Protein AF-A0A3C1XDP5-F1 (afdb_monomer_lite)

pLDDT: mean 89.49, std 10.7, range [42.84, 98.12]

Secondary structure (DSSP, 8-state):
-PPPPPHHHH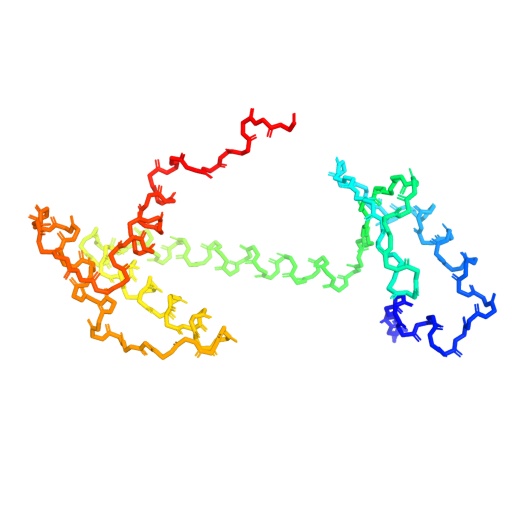HHH-TTTHHHHHHHHHTSTTEEEEEEEEEEEETTTTEEEEEEEEEEEE--HHHHHHHHHHHHHHHHHHHHHHHS-HHHHHHHHHHHHHHHHHHHHHHTT----HHHHHHHHHHHHTT-----TTHHHHHHHHHHTTTTTS-----

Radius of gyration: 22.18 Å; chains: 1; bounding box: 41×40×53 Å

Structure (mmCIF, N/CA/C/O backbone):
data_AF-A0A3C1XDP5-F1
#
_entry.id   AF-A0A3C1XDP5-F1
#
loop_
_atom_site.group_PDB
_atom_site.id
_atom_site.type_symbol
_atom_site.label_atom_id
_atom_site.label_alt_id
_atom_site.label_comp_id
_atom_site.label_asym_id
_atom_site.label_entity_id
_atom_site.label_seq_id
_atom_site.pdbx_PDB_ins_code
_atom_site.Cartn_x
_atom_site.Cartn_y
_atom_site.Cartn_z
_atom_site.occupancy
_atom_site.B_iso_or_equiv
_atom_site.auth_seq_id
_atom_site.auth_comp_id
_atom_site.auth_asym_id
_atom_site.auth_atom_id
_atom_site.pdbx_PDB_model_num
ATOM 1 N N . MET A 1 1 ? 12.796 -21.292 -16.574 1.00 52.25 1 MET A N 1
ATOM 2 C CA . MET A 1 1 ? 11.855 -20.183 -16.858 1.00 52.25 1 MET A CA 1
ATOM 3 C C . MET A 1 1 ? 12.687 -18.911 -16.970 1.00 52.25 1 MET A C 1
ATOM 5 O O . MET A 1 1 ? 13.519 -18.716 -16.095 1.00 52.25 1 MET A O 1
ATOM 9 N N . LYS A 1 2 ? 12.566 -18.104 -18.034 1.00 64.94 2 LYS A N 1
ATOM 10 C CA . LYS A 1 2 ? 13.309 -16.830 -18.106 1.00 64.94 2 LYS A CA 1
ATOM 11 C C . LYS A 1 2 ? 12.778 -15.884 -17.023 1.00 64.94 2 LYS A C 1
ATOM 13 O O . LYS A 1 2 ? 11.566 -15.712 -16.910 1.00 64.94 2 LYS A O 1
ATOM 18 N N . THR A 1 3 ? 13.670 -15.315 -16.222 1.00 79.19 3 THR A N 1
ATOM 19 C CA . THR A 1 3 ? 13.324 -14.348 -15.174 1.00 79.19 3 THR A CA 1
ATOM 20 C C . THR A 1 3 ? 12.957 -13.013 -15.819 1.00 79.19 3 THR A C 1
ATOM 22 O O . THR A 1 3 ? 13.624 -12.580 -16.757 1.00 79.19 3 THR A O 1
ATOM 25 N N . TYR A 1 4 ? 11.889 -12.366 -15.353 1.00 87.00 4 TYR A N 1
ATOM 26 C CA . TYR A 1 4 ? 11.507 -11.048 -15.858 1.00 87.00 4 TYR A CA 1
ATOM 27 C C . TYR A 1 4 ? 12.490 -9.979 -15.360 1.00 87.00 4 TYR A C 1
ATOM 29 O O . TYR A 1 4 ? 12.703 -9.844 -14.157 1.00 87.00 4 TYR A O 1
ATOM 37 N N . SER A 1 5 ? 13.068 -9.204 -16.280 1.00 90.88 5 SER A N 1
ATOM 38 C CA . SER A 1 5 ? 13.954 -8.078 -15.958 1.00 90.88 5 SER A CA 1
ATOM 39 C C . SER A 1 5 ? 13.181 -6.761 -15.964 1.00 90.88 5 SER A C 1
ATOM 41 O O . SER A 1 5 ? 12.434 -6.466 -16.904 1.00 90.88 5 SER A O 1
ATOM 43 N N . THR A 1 6 ? 13.368 -5.945 -14.928 1.00 92.25 6 THR A N 1
ATOM 44 C CA . THR A 1 6 ? 12.742 -4.620 -14.835 1.00 92.25 6 THR A CA 1
ATOM 45 C C . THR A 1 6 ? 13.298 -3.678 -15.902 1.00 92.25 6 THR A C 1
ATOM 47 O O . THR A 1 6 ? 14.451 -3.812 -16.312 1.00 92.25 6 THR A O 1
ATOM 50 N N . LEU A 1 7 ? 12.491 -2.703 -16.338 1.00 91.56 7 LEU A N 1
ATOM 51 C CA . LEU A 1 7 ? 12.946 -1.679 -17.286 1.00 91.56 7 LEU A CA 1
ATOM 52 C C . LEU A 1 7 ? 14.150 -0.903 -16.736 1.00 91.56 7 LEU A C 1
ATOM 54 O O . LEU A 1 7 ? 15.105 -0.683 -17.466 1.00 91.56 7 LEU A O 1
ATOM 58 N N . ARG A 1 8 ? 14.170 -0.618 -15.427 1.00 90.88 8 ARG A N 1
ATOM 59 C CA . ARG A 1 8 ? 15.326 -0.012 -14.753 1.00 90.88 8 ARG A CA 1
ATOM 60 C C . ARG A 1 8 ? 16.594 -0.860 -14.877 1.00 90.88 8 ARG A C 1
ATOM 62 O O . ARG A 1 8 ? 17.652 -0.323 -15.155 1.00 90.88 8 ARG A O 1
ATOM 69 N N . ALA A 1 9 ? 16.524 -2.175 -14.667 1.00 92.69 9 ALA A N 1
ATOM 70 C CA . ALA A 1 9 ? 17.709 -3.024 -14.815 1.00 92.69 9 ALA A CA 1
ATOM 71 C C . ALA A 1 9 ? 18.201 -3.058 -16.273 1.00 92.69 9 ALA A C 1
ATOM 73 O O . ALA A 1 9 ? 19.402 -3.035 -16.521 1.00 92.69 9 ALA A O 1
ATOM 74 N N . ILE A 1 10 ? 17.273 -3.079 -17.233 1.00 93.50 10 ILE A N 1
ATOM 75 C CA . ILE A 1 10 ? 17.594 -3.084 -18.665 1.00 93.50 10 ILE A CA 1
ATOM 76 C C . ILE A 1 10 ? 18.219 -1.753 -19.087 1.00 93.50 10 ILE A C 1
ATOM 78 O O . ILE A 1 10 ? 19.224 -1.780 -19.782 1.00 93.50 10 ILE A O 1
ATOM 82 N N . SER A 1 11 ? 17.714 -0.609 -18.615 1.00 91.75 11 SER A N 1
ATOM 83 C CA . SER A 1 11 ? 18.277 0.702 -18.970 1.00 91.75 11 SER A CA 1
ATOM 84 C C . SER A 1 11 ? 19.743 0.860 -18.559 1.00 91.75 11 SER A C 1
ATOM 86 O O . SER A 1 11 ? 20.461 1.634 -19.178 1.00 91.75 11 SER A O 1
ATOM 88 N N . TYR A 1 12 ? 20.190 0.145 -17.519 1.00 91.56 12 TYR A N 1
ATOM 89 C CA . TYR A 1 12 ? 21.600 0.117 -17.121 1.00 91.56 12 TYR A CA 1
ATOM 90 C C . TYR A 1 12 ? 22.422 -0.934 -17.879 1.00 91.56 12 TYR A C 1
ATOM 92 O O . TYR A 1 12 ? 23.571 -0.665 -18.214 1.00 91.56 12 TYR A O 1
ATOM 100 N N . ASN A 1 13 ? 21.864 -2.123 -18.127 1.00 92.56 13 ASN A N 1
ATOM 101 C CA . ASN A 1 13 ? 22.620 -3.263 -18.664 1.00 92.56 13 ASN A CA 1
ATOM 102 C C . ASN A 1 13 ? 22.634 -3.346 -20.199 1.00 92.56 13 ASN A C 1
ATOM 104 O O . ASN A 1 13 ? 23.540 -3.951 -20.761 1.00 92.56 13 ASN A O 1
ATOM 108 N N . ASP A 1 14 ? 21.619 -2.800 -20.866 1.00 93.00 14 ASP A N 1
ATOM 109 C CA . ASP A 1 14 ? 21.429 -2.855 -22.318 1.00 93.00 14 ASP A CA 1
ATOM 110 C C . ASP A 1 14 ? 20.718 -1.577 -22.787 1.00 93.00 14 ASP A C 1
ATOM 112 O O . ASP A 1 14 ? 19.535 -1.567 -23.138 1.00 93.00 14 ASP A O 1
ATOM 116 N N . PHE A 1 15 ? 21.447 -0.462 -22.702 1.00 92.31 15 PHE A N 1
ATOM 117 C CA . PHE A 1 15 ? 20.927 0.864 -23.027 1.00 92.31 15 PHE A CA 1
ATOM 118 C C . PHE A 1 15 ? 20.546 1.002 -24.510 1.00 92.31 15 PHE A C 1
ATOM 120 O O . PHE A 1 15 ? 19.538 1.630 -24.819 1.00 92.31 15 PHE A O 1
ATOM 127 N N . GLU A 1 16 ? 21.298 0.368 -25.415 1.00 94.62 16 GLU A N 1
ATOM 128 C CA . GLU A 1 16 ? 21.062 0.425 -26.865 1.00 94.62 16 GLU A CA 1
ATOM 129 C C . GLU A 1 16 ? 19.701 -0.175 -27.249 1.00 94.62 16 GLU A C 1
ATOM 131 O O . GLU A 1 16 ? 18.931 0.434 -27.991 1.00 94.62 16 GLU A O 1
ATOM 136 N N . ASN A 1 17 ? 19.350 -1.344 -26.699 1.00 94.06 17 ASN A N 1
ATOM 137 C CA . ASN A 1 17 ? 18.063 -1.982 -26.994 1.00 94.06 17 ASN A CA 1
ATOM 138 C C . ASN A 1 17 ? 16.920 -1.506 -26.086 1.00 94.06 17 ASN A C 1
ATOM 140 O O . ASN A 1 17 ? 15.763 -1.874 -26.318 1.00 94.06 17 ASN A O 1
ATOM 144 N N . TYR A 1 18 ? 17.207 -0.716 -25.046 1.00 94.06 18 TYR A N 1
ATOM 145 C CA . TYR A 1 18 ? 16.216 -0.296 -24.056 1.00 94.06 18 TYR A CA 1
ATOM 146 C C . TYR A 1 18 ? 14.964 0.351 -24.679 1.00 94.06 18 TYR A C 1
ATOM 148 O O . TYR A 1 18 ? 13.867 -0.118 -24.357 1.00 94.06 18 TYR A O 1
ATOM 156 N N . PRO A 1 19 ? 15.063 1.337 -25.600 1.00 93.88 19 PRO A N 1
ATOM 157 C CA . PRO A 1 19 ? 13.881 1.964 -26.197 1.00 93.88 19 PRO A CA 1
ATOM 158 C C . PRO A 1 19 ? 13.000 0.964 -26.957 1.00 93.88 19 PRO A C 1
ATOM 160 O O . PRO A 1 19 ? 11.788 0.924 -26.757 1.00 93.88 19 PRO A O 1
ATOM 163 N N . MET A 1 20 ? 13.612 0.081 -27.753 1.00 95.94 20 MET A N 1
ATOM 164 C CA . MET A 1 20 ? 12.898 -0.971 -28.483 1.00 95.94 20 MET A CA 1
ATOM 165 C C . MET A 1 20 ? 12.165 -1.926 -27.528 1.00 95.94 20 MET A C 1
ATOM 167 O O . MET A 1 20 ? 11.044 -2.352 -27.800 1.00 95.94 20 MET A O 1
ATOM 171 N N . ILE A 1 21 ? 12.784 -2.275 -26.395 1.00 94.62 21 ILE A N 1
ATOM 172 C CA . ILE A 1 21 ? 12.166 -3.152 -25.395 1.00 94.62 21 ILE A CA 1
ATOM 173 C C . ILE A 1 21 ? 10.981 -2.464 -24.714 1.00 94.62 21 ILE A C 1
ATOM 175 O O . ILE A 1 21 ? 9.987 -3.135 -24.439 1.00 94.62 21 ILE A O 1
ATOM 179 N N . VAL A 1 22 ? 11.068 -1.162 -24.429 1.00 93.88 22 VAL A N 1
ATOM 180 C CA . VAL A 1 22 ? 9.953 -0.394 -23.854 1.00 93.88 22 VAL A CA 1
ATOM 181 C C . VAL A 1 22 ? 8.746 -0.432 -24.786 1.00 93.88 22 VAL A C 1
ATOM 183 O O . VAL A 1 22 ? 7.672 -0.835 -24.341 1.00 93.88 22 VAL A O 1
ATOM 186 N N . GLU A 1 23 ? 8.930 -0.104 -26.065 1.00 94.69 23 GLU A N 1
ATOM 187 C CA . GLU A 1 23 ? 7.835 -0.091 -27.044 1.00 94.69 23 GLU A CA 1
ATOM 188 C C . GLU A 1 23 ? 7.239 -1.485 -27.243 1.00 94.69 23 GLU A C 1
ATOM 190 O O . GLU A 1 23 ? 6.036 -1.677 -27.078 1.00 94.69 23 GLU A O 1
ATOM 195 N N . LYS A 1 24 ? 8.082 -2.511 -27.403 1.00 94.94 24 LYS A N 1
ATOM 196 C CA . LYS A 1 24 ? 7.610 -3.901 -27.474 1.00 94.94 24 LYS A CA 1
ATOM 197 C C . LYS A 1 24 ? 6.814 -4.323 -26.237 1.00 94.94 24 LYS A C 1
ATOM 199 O O . LYS A 1 24 ? 5.916 -5.158 -26.331 1.00 94.94 24 LYS A O 1
ATOM 204 N N . ARG A 1 25 ? 7.176 -3.820 -25.051 1.00 95.06 25 ARG A N 1
ATOM 205 C CA . ARG A 1 25 ? 6.409 -4.095 -23.834 1.00 95.06 25 ARG A CA 1
ATOM 206 C C . ARG A 1 25 ? 5.075 -3.380 -23.888 1.00 95.06 25 ARG A C 1
ATOM 208 O O . ARG A 1 25 ? 4.091 -4.063 -23.676 1.00 95.06 25 ARG A O 1
ATOM 215 N N . LYS A 1 26 ? 5.019 -2.091 -24.216 1.00 94.38 26 LYS A N 1
ATOM 216 C CA . LYS A 1 26 ? 3.757 -1.343 -24.347 1.00 94.38 26 LYS A CA 1
ATOM 217 C C . LYS A 1 26 ? 2.781 -2.007 -25.323 1.00 94.38 26 LYS A C 1
ATOM 219 O O . LYS A 1 26 ? 1.623 -2.180 -24.970 1.00 94.38 26 LYS A O 1
ATOM 224 N N . GLU A 1 27 ? 3.266 -2.460 -26.475 1.00 95.25 27 GLU A N 1
ATOM 225 C CA . GLU A 1 27 ? 2.462 -3.106 -27.528 1.00 95.25 27 GLU A CA 1
ATOM 226 C C . GLU A 1 27 ? 2.102 -4.576 -27.243 1.00 95.25 27 GLU A C 1
ATOM 228 O O . GLU A 1 27 ? 1.376 -5.208 -28.007 1.00 95.25 27 GLU A O 1
ATOM 233 N N . SER A 1 28 ? 2.619 -5.160 -26.161 1.00 94.19 28 SER A N 1
ATOM 234 C CA . SER A 1 28 ? 2.311 -6.539 -25.786 1.00 94.19 28 SER A CA 1
ATOM 235 C C . SER A 1 28 ? 0.834 -6.707 -25.427 1.00 94.19 28 SER A C 1
ATOM 237 O O . SER A 1 28 ? 0.292 -5.931 -24.648 1.00 94.19 28 SER A O 1
ATOM 239 N N . GLU A 1 29 ? 0.228 -7.820 -25.841 1.00 92.94 29 GLU A N 1
ATOM 240 C CA . GLU A 1 29 ? -1.131 -8.239 -25.442 1.00 92.94 29 GLU A CA 1
ATOM 241 C C . GLU A 1 29 ? -1.320 -8.354 -23.917 1.00 92.94 29 GLU A C 1
ATOM 243 O O . GLU A 1 29 ? -2.432 -8.372 -23.401 1.00 92.94 29 GLU A O 1
ATOM 248 N N . SER A 1 30 ? -0.225 -8.479 -23.163 1.00 93.00 30 SER A N 1
ATOM 249 C CA . SER A 1 30 ? -0.258 -8.529 -21.695 1.00 93.00 30 SER A CA 1
ATOM 250 C C . SER A 1 30 ? -0.157 -7.154 -21.032 1.00 93.00 30 SER A C 1
ATOM 252 O O . SER A 1 30 ? -0.081 -7.088 -19.803 1.00 93.00 30 SER A O 1
ATOM 254 N N . SER A 1 31 ? -0.095 -6.074 -21.810 1.00 95.50 31 SER A N 1
ATOM 255 C CA . SER A 1 31 ? -0.041 -4.712 -21.290 1.00 95.50 31 SER A CA 1
ATOM 256 C C . SER A 1 31 ? -1.396 -4.220 -20.842 1.00 95.50 31 SER A C 1
ATOM 258 O O . SER A 1 31 ? -2.398 -4.352 -21.536 1.00 95.50 31 SER A O 1
ATOM 260 N N . VAL A 1 32 ? -1.397 -3.598 -19.670 1.00 95.25 32 VAL A N 1
ATOM 261 C CA . VAL A 1 32 ? -2.550 -2.906 -19.119 1.00 95.25 32 VAL A CA 1
ATOM 262 C C . VAL A 1 32 ? -2.153 -1.464 -18.866 1.00 95.25 32 VAL A C 1
ATOM 264 O O . VAL A 1 32 ? -1.237 -1.184 -18.089 1.00 95.25 32 VAL A O 1
ATOM 267 N N . PHE A 1 33 ? -2.868 -0.570 -19.533 1.00 94.94 33 PHE A N 1
ATOM 268 C CA . PHE A 1 33 ? -2.804 0.873 -19.369 1.00 94.94 33 PHE A CA 1
ATOM 269 C C . PHE A 1 33 ? -3.826 1.293 -18.309 1.00 94.94 33 PHE A C 1
ATOM 271 O O . PHE A 1 33 ? -4.946 0.780 -18.273 1.00 94.94 33 PHE A O 1
ATOM 278 N N . THR A 1 34 ? -3.401 2.121 -17.357 1.00 92.62 34 THR A N 1
ATOM 279 C CA . THR A 1 34 ? -4.154 2.337 -16.108 1.00 92.62 34 THR A CA 1
ATOM 280 C C . THR A 1 34 ? -5.152 3.497 -16.165 1.00 92.62 34 THR A C 1
ATOM 282 O O . THR A 1 34 ? -5.937 3.649 -15.231 1.00 92.62 34 THR A O 1
ATOM 285 N N . GLY A 1 35 ? -5.117 4.332 -17.206 1.00 93.00 35 GLY A N 1
ATOM 286 C CA . GLY A 1 35 ? -5.821 5.614 -17.281 1.00 93.00 35 GLY A CA 1
ATOM 287 C C . GLY A 1 35 ? -5.201 6.719 -16.418 1.00 93.00 35 GLY A C 1
ATOM 288 O O . GLY A 1 35 ? -5.755 7.813 -16.342 1.00 93.00 35 GLY A O 1
ATOM 289 N N . LEU A 1 36 ? -4.077 6.445 -15.744 1.00 91.19 36 LEU A N 1
ATOM 290 C CA . LEU A 1 36 ? -3.343 7.415 -14.935 1.00 91.19 36 LEU A CA 1
ATOM 291 C C . LEU A 1 36 ? -2.160 7.962 -15.730 1.00 91.19 36 LEU A C 1
ATOM 293 O O . LEU A 1 36 ? -1.325 7.197 -16.216 1.00 91.19 36 LEU A O 1
ATOM 297 N N . PHE A 1 37 ? -2.068 9.285 -15.804 1.00 91.44 37 PHE A N 1
ATOM 298 C CA . PHE A 1 37 ? -1.037 9.992 -16.555 1.00 91.44 37 PHE A CA 1
ATOM 299 C C . PHE A 1 37 ? -0.044 10.668 -15.613 1.00 91.44 37 PHE A C 1
ATOM 301 O O . PHE A 1 37 ? -0.400 11.109 -14.519 1.00 91.44 37 PHE A O 1
ATOM 308 N N . PHE A 1 38 ? 1.212 10.747 -16.037 1.00 88.25 38 PHE A N 1
ATOM 309 C CA . PHE A 1 38 ? 2.254 11.472 -15.324 1.00 88.25 38 PHE A CA 1
ATOM 310 C C . PHE A 1 38 ? 3.159 12.216 -16.303 1.00 88.25 38 PHE A C 1
ATOM 312 O O . PHE A 1 38 ? 3.387 11.775 -17.429 1.00 88.25 38 PHE A O 1
ATOM 319 N N . GLN A 1 39 ? 3.718 13.328 -15.838 1.00 90.31 39 GLN A N 1
ATOM 320 C CA . GLN A 1 39 ? 4.802 14.025 -16.519 1.00 90.31 39 GLN A CA 1
ATOM 321 C C . GLN A 1 39 ? 6.110 13.556 -15.894 1.00 90.31 39 GLN A C 1
ATOM 323 O O . GLN A 1 39 ? 6.306 13.660 -14.680 1.00 90.31 39 GLN A O 1
ATOM 328 N N . ALA A 1 40 ? 6.995 12.981 -16.704 1.00 83.81 40 ALA A N 1
ATOM 329 C CA . ALA A 1 40 ? 8.295 12.562 -16.202 1.00 83.81 40 ALA A CA 1
ATOM 330 C C . ALA A 1 40 ? 9.126 13.780 -15.781 1.00 83.81 40 ALA A C 1
ATOM 332 O O . ALA A 1 40 ? 9.107 14.819 -16.433 1.00 83.81 40 ALA A O 1
ATOM 333 N N . PHE A 1 41 ? 9.878 13.633 -14.694 1.00 85.56 41 PHE A N 1
ATOM 334 C CA . PHE A 1 41 ? 10.805 14.651 -14.219 1.00 85.56 41 PHE A CA 1
ATOM 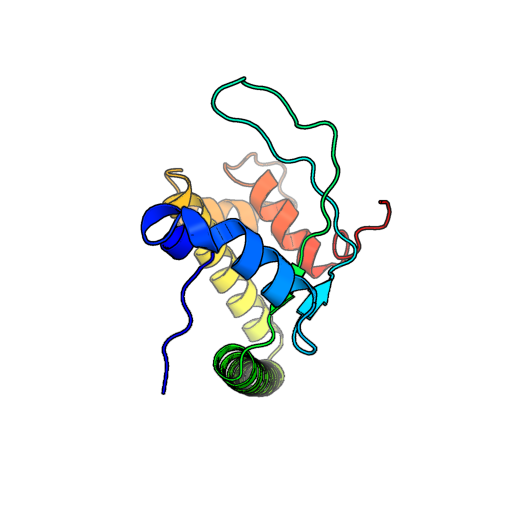335 C C . PHE A 1 41 ? 12.220 14.324 -14.698 1.00 85.56 41 PHE A C 1
ATOM 337 O O . PHE A 1 41 ? 12.758 13.262 -14.370 1.00 85.56 41 PHE A O 1
ATOM 344 N N . ASP A 1 42 ? 12.831 15.231 -15.458 1.00 81.94 42 ASP A N 1
ATOM 345 C CA . ASP A 1 42 ? 14.241 15.130 -15.816 1.00 81.94 42 ASP A CA 1
ATOM 346 C C . ASP A 1 42 ? 15.090 15.633 -14.647 1.00 81.94 42 ASP A C 1
ATOM 348 O O . ASP A 1 42 ? 15.199 16.831 -14.391 1.00 81.94 42 ASP A O 1
ATOM 352 N N . THR A 1 43 ? 15.728 14.700 -13.943 1.00 80.38 43 THR A N 1
ATOM 353 C CA . THR A 1 43 ? 16.579 15.014 -12.789 1.00 80.38 43 THR A CA 1
ATOM 354 C C . THR A 1 43 ? 17.834 15.806 -13.164 1.00 80.38 43 THR A C 1
ATOM 356 O O . THR A 1 43 ? 18.401 16.464 -12.302 1.00 80.38 43 THR A O 1
ATOM 359 N N . LYS A 1 44 ? 18.298 15.756 -14.421 1.00 83.50 44 LYS A N 1
ATOM 360 C CA . LYS A 1 44 ? 19.486 16.507 -14.864 1.00 83.50 44 LYS A CA 1
ATOM 361 C C . LYS A 1 44 ? 19.159 17.959 -15.188 1.00 83.50 44 LYS A C 1
ATOM 363 O O . LYS A 1 44 ? 20.001 18.825 -14.982 1.00 83.50 44 LYS A O 1
ATOM 368 N N . GLN A 1 45 ? 17.976 18.199 -15.747 1.00 85.06 45 GLN A N 1
ATOM 369 C CA . GLN A 1 45 ? 17.518 19.532 -16.152 1.00 85.06 45 GLN A CA 1
ATOM 370 C C . GLN A 1 45 ? 16.597 20.187 -15.111 1.00 85.06 45 GLN A C 1
ATOM 372 O O . GLN A 1 45 ? 16.186 21.327 -15.303 1.00 85.06 45 GLN A O 1
ATOM 377 N N . GLU A 1 46 ? 16.274 19.464 -14.035 1.00 87.31 46 GLU A N 1
ATOM 378 C CA . GLU A 1 46 ? 15.382 19.881 -12.948 1.00 87.31 46 GLU A CA 1
ATOM 379 C C . GLU A 1 46 ? 14.016 20.389 -13.440 1.00 87.31 46 GLU A C 1
ATOM 381 O O . GLU A 1 46 ? 13.439 21.327 -12.889 1.00 87.31 46 GLU A O 1
ATOM 386 N N . LEU A 1 47 ? 13.477 19.761 -14.489 1.00 89.69 47 LEU A N 1
ATOM 387 C CA . LEU A 1 47 ? 12.220 20.172 -15.112 1.00 89.69 47 LEU A CA 1
ATOM 388 C C . LEU A 1 47 ? 11.290 18.996 -15.396 1.00 89.69 47 LEU A C 1
ATOM 390 O O . LEU A 1 47 ? 11.719 17.861 -15.607 1.00 89.69 47 LEU A O 1
ATOM 394 N N . LEU A 1 48 ? 9.991 19.293 -15.425 1.00 85.69 48 LEU A N 1
ATOM 395 C CA . LEU A 1 48 ? 8.981 18.371 -15.930 1.00 85.69 48 LEU A CA 1
ATOM 396 C C . LEU A 1 48 ? 9.044 18.341 -17.456 1.00 85.69 48 LEU A C 1
ATOM 398 O O . LEU A 1 48 ? 9.026 19.381 -18.120 1.00 85.69 48 LEU A O 1
ATOM 402 N N . LEU A 1 49 ? 9.114 17.137 -18.010 1.00 85.38 49 LEU A N 1
ATOM 403 C CA . LEU A 1 49 ? 8.973 16.921 -19.438 1.00 85.38 49 LEU A CA 1
ATOM 404 C C . LEU A 1 49 ? 7.548 17.295 -19.858 1.00 85.38 49 LEU A C 1
ATOM 406 O O . LEU A 1 49 ? 6.583 17.032 -19.146 1.00 85.38 49 LEU A O 1
ATOM 410 N N . LYS A 1 50 ? 7.423 17.919 -21.034 1.00 83.81 50 LYS A N 1
ATOM 411 C CA . LYS A 1 50 ? 6.128 18.376 -21.567 1.00 83.81 50 LYS A CA 1
ATOM 412 C C . LYS A 1 50 ? 5.198 17.232 -21.965 1.00 83.81 50 LYS A C 1
ATOM 414 O O . LYS A 1 50 ? 4.004 17.453 -22.121 1.00 83.81 50 LYS A O 1
ATOM 419 N N . GLU A 1 51 ? 5.760 16.056 -22.214 1.00 86.31 51 GLU A N 1
ATOM 420 C CA . GLU A 1 51 ? 5.013 14.889 -22.656 1.00 86.31 51 GLU A CA 1
ATOM 421 C C . GLU A 1 51 ? 4.406 14.165 -21.453 1.00 86.31 51 GLU A C 1
ATOM 423 O O . GLU A 1 51 ? 5.110 13.773 -20.518 1.00 86.31 51 GLU A O 1
ATOM 428 N N . GLU A 1 52 ? 3.088 13.990 -21.496 1.00 88.50 52 GLU A N 1
ATOM 429 C CA . GLU A 1 52 ? 2.368 13.141 -20.558 1.00 88.50 52 GLU A CA 1
ATOM 430 C C . GLU A 1 52 ? 2.432 11.694 -21.019 1.00 88.50 52 GLU A C 1
ATOM 432 O O . GLU A 1 52 ? 2.149 11.371 -22.172 1.00 88.50 52 GLU A O 1
ATOM 437 N N . MET A 1 53 ? 2.792 10.812 -20.095 1.00 89.25 53 MET A N 1
ATOM 438 C CA . MET A 1 53 ? 2.839 9.381 -20.337 1.00 89.25 53 MET A CA 1
ATOM 439 C C . MET A 1 53 ? 1.800 8.680 -19.482 1.00 89.25 53 MET A C 1
ATOM 441 O O . MET A 1 53 ? 1.640 8.978 -18.298 1.00 89.25 53 MET A O 1
ATOM 445 N N . GLU A 1 54 ? 1.127 7.701 -20.072 1.00 92.56 54 GLU A N 1
ATOM 446 C CA . GLU A 1 54 ? 0.235 6.825 -19.330 1.00 92.56 54 GLU A CA 1
ATOM 447 C C . GLU A 1 54 ? 1.032 5.747 -18.584 1.00 92.56 54 GLU A C 1
ATOM 449 O O . GLU A 1 54 ? 1.933 5.102 -19.134 1.00 92.56 54 GLU A O 1
ATOM 454 N N . LEU A 1 55 ? 0.691 5.528 -17.315 1.00 92.62 55 LEU A N 1
ATOM 455 C CA . LEU A 1 55 ? 1.223 4.421 -16.536 1.00 92.62 55 LEU A CA 1
ATOM 456 C C . LEU A 1 55 ? 0.682 3.101 -17.088 1.00 92.62 55 LEU A C 1
ATOM 458 O O . LEU A 1 55 ? -0.532 2.896 -17.174 1.00 92.62 55 LEU A O 1
ATOM 462 N N . PHE A 1 56 ? 1.598 2.181 -17.381 1.00 94.12 56 PHE A N 1
ATOM 463 C CA . PHE A 1 56 ? 1.279 0.830 -17.820 1.00 94.12 56 PHE A CA 1
ATOM 464 C C . PHE A 1 56 ? 2.039 -0.212 -17.003 1.00 94.12 56 PHE A C 1
ATOM 466 O O . PHE A 1 56 ? 3.103 0.049 -16.433 1.00 94.12 56 PHE A O 1
ATOM 473 N N . PHE A 1 57 ? 1.507 -1.427 -16.976 1.00 93.38 57 PHE A N 1
ATOM 474 C CA . PHE A 1 57 ? 2.195 -2.587 -16.428 1.00 93.38 57 PHE A CA 1
ATOM 475 C C . PHE A 1 57 ? 1.910 -3.829 -17.267 1.00 93.38 57 PHE A C 1
ATOM 477 O O . PHE A 1 57 ? 0.949 -3.883 -18.029 1.00 93.38 57 PHE A O 1
ATOM 484 N N . LEU A 1 58 ? 2.760 -4.843 -17.113 1.00 94.25 58 LEU A N 1
ATOM 485 C CA . LEU A 1 58 ? 2.574 -6.138 -17.755 1.00 94.25 58 LEU A CA 1
ATOM 486 C C . LEU A 1 58 ? 1.948 -7.126 -16.780 1.00 94.25 58 LEU A C 1
ATOM 488 O O . LEU A 1 58 ? 2.447 -7.312 -15.668 1.00 94.25 58 LEU A O 1
ATOM 492 N N . VAL A 1 59 ? 0.912 -7.822 -17.233 1.00 92.88 59 VAL A N 1
ATOM 493 C CA . VAL A 1 59 ? 0.364 -8.981 -16.533 1.00 92.88 59 VAL A CA 1
ATOM 494 C C . VAL A 1 59 ? 1.284 -10.170 -16.781 1.00 92.88 59 VAL A C 1
ATOM 496 O O . VAL A 1 59 ? 1.244 -10.827 -17.818 1.00 92.88 59 VAL A O 1
ATOM 499 N N . LEU A 1 60 ? 2.151 -10.445 -15.814 1.00 92.44 60 LEU A N 1
ATOM 500 C CA . LEU A 1 60 ? 3.057 -11.584 -15.858 1.00 92.44 60 LEU A CA 1
ATOM 501 C C . LEU A 1 60 ? 2.394 -12.814 -15.220 1.00 92.44 60 LEU A C 1
ATOM 503 O O . LEU A 1 60 ? 1.662 -12.679 -14.235 1.00 92.44 60 LEU A O 1
ATOM 507 N N . PRO A 1 61 ? 2.718 -14.041 -15.665 1.00 91.75 61 PRO A N 1
ATOM 508 C CA . PRO A 1 61 ? 2.217 -15.251 -15.015 1.00 91.75 61 PRO A CA 1
ATOM 509 C C . PRO A 1 61 ? 2.505 -15.281 -13.505 1.00 91.75 61 PRO A C 1
ATOM 511 O O . PRO A 1 61 ? 1.651 -15.670 -12.714 1.00 91.75 61 PRO A O 1
ATOM 514 N N . GLN A 1 62 ? 3.682 -14.799 -13.086 1.00 90.50 62 GLN A N 1
ATOM 515 C CA . GLN A 1 62 ? 4.047 -14.715 -11.667 1.00 90.50 62 GLN A CA 1
ATOM 516 C C . GLN A 1 62 ? 3.151 -13.734 -10.899 1.00 90.50 62 GLN A C 1
ATOM 518 O O . GLN A 1 62 ? 2.744 -14.035 -9.780 1.00 90.50 62 GLN A O 1
ATOM 523 N N . THR A 1 63 ? 2.811 -12.583 -11.492 1.00 91.12 63 THR A N 1
ATOM 524 C CA . THR A 1 63 ? 1.919 -11.609 -10.847 1.00 91.12 63 THR A CA 1
ATOM 525 C C . THR A 1 63 ? 0.495 -12.144 -10.738 1.00 91.12 63 THR A C 1
ATOM 527 O O . THR A 1 63 ? -0.140 -11.945 -9.706 1.00 91.12 63 THR A O 1
ATOM 530 N N . SER A 1 64 ? 0.016 -12.890 -11.740 1.00 92.94 64 SER A N 1
ATOM 531 C CA . SER A 1 64 ? -1.304 -13.532 -11.694 1.00 92.94 64 SER A CA 1
ATOM 532 C C . SER A 1 64 ? -1.380 -14.586 -10.588 1.00 92.94 64 SER A C 1
ATOM 534 O O . SER A 1 64 ? -2.303 -14.556 -9.781 1.00 92.94 64 SER A O 1
ATOM 536 N N . LEU A 1 65 ? -0.361 -15.443 -10.461 1.00 95.38 65 LEU A N 1
ATOM 537 C CA . LEU A 1 65 ? -0.293 -16.437 -9.382 1.00 95.38 65 LEU A CA 1
ATOM 538 C C . LEU A 1 65 ? -0.267 -15.792 -7.989 1.00 95.38 65 LEU A C 1
ATOM 540 O O . LEU A 1 65 ? -0.934 -16.260 -7.066 1.00 95.38 65 LEU A O 1
ATOM 544 N N . LEU A 1 66 ? 0.489 -14.701 -7.825 1.00 95.75 66 LEU A N 1
ATOM 545 C CA . LEU A 1 66 ? 0.517 -13.951 -6.568 1.00 95.75 66 LEU A CA 1
ATOM 546 C C . LEU A 1 66 ? -0.837 -13.307 -6.259 1.00 95.75 66 LEU A C 1
ATOM 548 O O . LEU A 1 66 ? -1.264 -13.340 -5.107 1.00 95.75 66 LEU A O 1
ATOM 552 N N . LYS A 1 67 ? -1.528 -12.772 -7.271 1.00 95.50 67 LYS A N 1
ATOM 553 C CA . LYS A 1 67 ? -2.882 -12.221 -7.139 1.00 95.50 67 LYS A CA 1
ATOM 554 C C . LYS A 1 67 ? -3.878 -13.293 -6.695 1.00 95.50 67 LYS A C 1
ATOM 556 O O . LYS A 1 67 ? -4.686 -13.038 -5.805 1.00 95.50 67 LYS A O 1
ATOM 561 N N . ASP A 1 68 ? -3.816 -14.488 -7.273 1.00 97.31 68 ASP A N 1
ATOM 562 C CA . ASP A 1 68 ? -4.716 -15.582 -6.904 1.00 97.31 68 ASP A CA 1
ATOM 563 C C . ASP A 1 68 ? -4.502 -16.009 -5.450 1.00 97.31 68 ASP A C 1
ATOM 565 O O . ASP A 1 68 ? -5.464 -16.080 -4.681 1.00 97.31 68 ASP A O 1
ATOM 569 N N . LYS A 1 69 ? -3.237 -16.171 -5.041 1.00 97.88 69 LYS A N 1
ATOM 570 C CA . LYS A 1 69 ? -2.870 -16.460 -3.649 1.00 97.88 69 LYS A CA 1
ATOM 571 C C . LYS A 1 69 ? -3.293 -15.344 -2.692 1.00 97.88 69 LYS A C 1
ATOM 573 O O . LYS A 1 69 ? -3.790 -15.623 -1.604 1.00 97.88 69 LYS A O 1
ATOM 578 N N . PHE A 1 70 ? -3.113 -14.085 -3.088 1.00 97.56 70 PHE A N 1
ATOM 579 C CA . PHE A 1 70 ? -3.571 -12.929 -2.321 1.00 97.56 70 PHE A CA 1
ATOM 580 C C . PHE A 1 70 ? -5.084 -13.000 -2.090 1.00 97.56 70 PHE A C 1
ATOM 582 O O . PHE A 1 70 ? -5.527 -12.969 -0.947 1.00 97.56 70 PHE A O 1
ATOM 589 N N . ASN A 1 71 ? -5.866 -13.198 -3.153 1.00 97.12 71 ASN A N 1
ATOM 590 C CA . ASN A 1 71 ? -7.322 -13.277 -3.063 1.00 97.12 71 ASN A CA 1
ATOM 591 C C . ASN A 1 71 ? -7.795 -14.470 -2.225 1.00 97.12 71 ASN A C 1
ATOM 593 O O . ASN A 1 71 ? -8.791 -14.368 -1.510 1.00 97.12 71 ASN A O 1
ATOM 597 N N . GLU A 1 72 ? -7.110 -15.610 -2.313 1.00 98.12 72 GLU A N 1
ATOM 598 C CA . GLU A 1 72 ? -7.405 -16.766 -1.470 1.00 98.12 72 GLU A CA 1
ATOM 599 C C . GLU A 1 72 ? -7.181 -16.453 0.011 1.00 98.12 72 GLU A C 1
ATOM 601 O O . GLU A 1 72 ? -8.086 -16.663 0.821 1.00 98.12 72 GLU A O 1
ATOM 606 N N . ASN A 1 73 ? -6.029 -15.875 0.352 1.00 97.94 73 ASN A N 1
ATOM 607 C CA . ASN A 1 73 ? -5.717 -15.467 1.717 1.00 97.94 73 ASN A CA 1
ATOM 608 C C . ASN A 1 73 ? -6.712 -14.423 2.240 1.00 97.94 73 ASN A C 1
ATOM 610 O O . ASN A 1 73 ? -7.191 -14.558 3.364 1.00 97.94 73 ASN A O 1
ATOM 614 N N . SER A 1 74 ? -7.079 -13.424 1.430 1.00 96.88 74 SER A N 1
ATOM 615 C CA . SER A 1 74 ? -8.091 -12.424 1.795 1.00 96.88 74 SER A CA 1
ATOM 616 C C . SER A 1 74 ? -9.430 -13.078 2.128 1.00 96.88 74 SER A C 1
ATOM 618 O O . SER A 1 74 ? -9.979 -12.825 3.196 1.00 96.88 74 SER A O 1
ATOM 620 N N . ARG A 1 75 ? -9.913 -14.008 1.291 1.00 97.44 75 ARG A N 1
ATOM 621 C CA . ARG A 1 75 ? -11.158 -14.747 1.568 1.00 97.44 75 ARG A CA 1
ATOM 622 C C . ARG A 1 75 ? -11.083 -15.563 2.858 1.00 97.44 75 ARG A C 1
ATOM 624 O O . ARG A 1 75 ? -12.074 -15.658 3.583 1.00 97.44 75 ARG A O 1
ATOM 631 N N . GLN A 1 76 ? -9.934 -16.175 3.148 1.00 98.12 76 GLN A N 1
ATOM 632 C CA . GLN A 1 76 ? -9.736 -16.917 4.394 1.00 98.12 76 GLN A CA 1
ATOM 633 C C . GLN A 1 76 ? -9.760 -15.986 5.612 1.00 98.12 76 GLN A C 1
ATOM 635 O O . GLN A 1 76 ? -10.440 -16.293 6.592 1.00 98.12 76 GLN A O 1
ATOM 640 N N . ILE A 1 77 ? -9.083 -14.836 5.533 1.00 96.19 77 ILE A N 1
ATOM 641 C CA . ILE A 1 77 ? -9.104 -13.805 6.577 1.00 96.19 77 ILE A CA 1
ATOM 642 C C . ILE A 1 77 ? -10.533 -13.312 6.800 1.00 96.19 77 ILE A C 1
ATOM 644 O O . ILE A 1 77 ? -10.982 -13.297 7.941 1.00 96.19 77 ILE A O 1
ATOM 648 N N . ASP A 1 78 ? -11.279 -12.994 5.741 1.00 94.94 78 ASP A N 1
ATOM 649 C CA . ASP A 1 78 ? -12.666 -12.537 5.850 1.00 94.94 78 ASP A CA 1
ATOM 650 C C . ASP A 1 78 ? -13.553 -13.588 6.521 1.00 94.94 78 ASP A C 1
ATOM 652 O O . ASP A 1 78 ? -14.342 -13.270 7.411 1.00 94.94 78 ASP A O 1
ATOM 656 N N . LYS A 1 79 ? -13.399 -14.866 6.154 1.00 97.25 79 LYS A N 1
ATOM 657 C CA . LYS A 1 79 ? -14.137 -15.971 6.780 1.00 97.25 79 LYS A CA 1
ATOM 658 C C . LYS A 1 79 ? -13.838 -16.080 8.277 1.00 97.25 79 LYS A C 1
ATOM 660 O O . LYS A 1 79 ? -14.769 -16.238 9.066 1.00 97.25 79 LYS A O 1
ATOM 665 N N . LEU A 1 80 ? -12.564 -15.998 8.662 1.00 96.69 80 LEU A N 1
ATOM 666 C CA . LEU A 1 80 ? -12.139 -16.043 10.064 1.00 96.69 80 LEU A CA 1
ATOM 667 C C . LEU A 1 80 ? -12.614 -14.809 10.830 1.00 96.69 80 LEU A C 1
ATOM 669 O O . LEU A 1 80 ? -13.132 -14.938 11.929 1.00 96.69 80 LEU A O 1
ATOM 673 N N . MET A 1 81 ? -12.498 -13.619 10.247 1.00 94.69 81 MET A N 1
ATOM 674 C CA . MET A 1 81 ? -12.984 -12.389 10.862 1.00 94.69 81 MET A CA 1
ATOM 675 C C . MET A 1 81 ? -14.491 -12.455 11.082 1.00 94.69 81 MET A C 1
ATOM 677 O O . MET A 1 81 ? -14.957 -12.114 12.164 1.00 94.69 81 MET A O 1
ATOM 681 N N . ASN A 1 82 ? -15.253 -12.948 10.103 1.00 94.50 82 ASN A N 1
ATOM 682 C CA . ASN A 1 82 ? -16.708 -13.044 10.180 1.00 94.50 82 ASN A CA 1
ATOM 683 C C . ASN A 1 82 ? -17.215 -14.019 11.250 1.00 94.50 82 ASN A C 1
ATOM 685 O O . ASN A 1 82 ? -18.325 -13.814 11.739 1.00 94.50 82 ASN A O 1
ATOM 689 N N . SER A 1 83 ? -16.426 -15.022 11.654 1.00 96.19 83 SER A N 1
ATOM 690 C CA . SER A 1 83 ? -16.797 -15.931 12.748 1.00 96.19 83 SER A CA 1
ATOM 691 C C . SER A 1 83 ? -16.559 -15.346 14.145 1.00 96.19 83 SER A C 1
ATOM 693 O O . SER A 1 83 ? -17.033 -15.909 15.132 1.00 96.19 83 SER A O 1
ATOM 695 N N . LEU A 1 84 ? -15.846 -14.219 14.253 1.00 95.75 84 LEU A N 1
ATOM 696 C CA . LEU A 1 84 ? -15.542 -13.588 15.533 1.00 95.75 84 LEU A CA 1
ATOM 697 C C . LEU A 1 84 ? -16.694 -12.702 16.037 1.00 95.75 84 LEU A C 1
ATOM 699 O O . LEU A 1 84 ? -17.375 -12.047 15.243 1.00 95.75 84 LEU A O 1
ATOM 703 N N . PRO A 1 85 ? -16.864 -12.579 17.366 1.00 97.00 85 PRO A N 1
ATOM 704 C CA . PRO A 1 85 ? -17.739 -11.572 17.954 1.00 97.00 85 PRO A CA 1
ATOM 705 C C . PRO A 1 85 ? -17.332 -10.144 17.562 1.00 97.00 85 PRO A C 1
ATOM 707 O O . PRO A 1 85 ? -16.145 -9.834 17.432 1.00 97.00 85 PRO A O 1
ATOM 710 N N . GLU A 1 86 ? -18.307 -9.237 17.470 1.00 92.38 86 GLU A N 1
ATOM 711 C CA . GLU A 1 86 ? -18.074 -7.834 17.084 1.00 92.38 86 GLU A CA 1
ATOM 712 C C . GLU A 1 86 ? -17.061 -7.109 17.980 1.00 92.38 86 GLU A C 1
ATOM 714 O O . GLU A 1 86 ? -16.233 -6.331 17.498 1.00 92.38 86 GLU A O 1
ATOM 719 N N . ILE A 1 87 ? -17.067 -7.397 19.285 1.00 94.31 87 ILE A N 1
ATOM 720 C CA . ILE A 1 87 ? -16.093 -6.822 20.220 1.00 94.31 87 ILE A CA 1
ATOM 721 C C . ILE A 1 87 ? -14.656 -7.234 19.866 1.00 94.31 87 ILE A C 1
ATOM 723 O O . ILE A 1 87 ? -13.745 -6.406 19.892 1.00 94.31 87 ILE A O 1
ATOM 727 N N . THR A 1 88 ? -14.457 -8.487 19.450 1.00 94.44 88 THR A N 1
ATOM 728 C CA . THR A 1 88 ? -13.153 -9.020 19.047 1.00 94.44 88 THR A CA 1
ATOM 729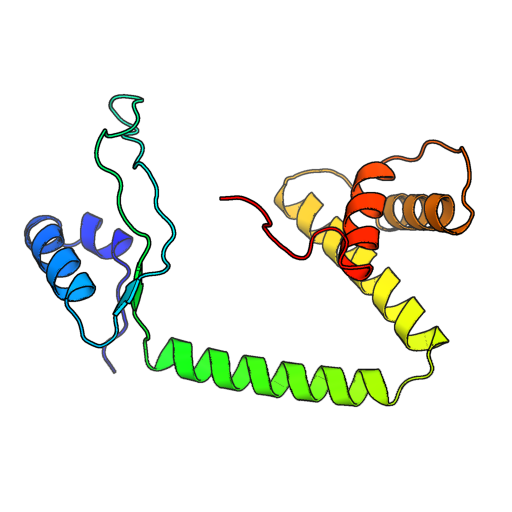 C C . THR A 1 88 ? -12.700 -8.404 17.731 1.00 94.44 88 THR A C 1
ATOM 731 O O . THR A 1 88 ? -11.561 -7.948 17.641 1.00 94.44 88 THR A O 1
ATOM 734 N N . LYS A 1 89 ? -13.597 -8.293 16.740 1.00 93.50 89 LYS A N 1
ATOM 735 C CA . LYS A 1 89 ? -13.309 -7.606 15.469 1.00 93.50 89 LYS A CA 1
ATOM 736 C C . LYS A 1 89 ? -12.829 -6.171 15.706 1.00 93.50 89 LYS A C 1
ATOM 738 O O . LYS A 1 89 ? -11.837 -5.741 15.121 1.00 93.50 89 LYS A O 1
ATOM 743 N N . LYS A 1 90 ? -13.501 -5.438 16.603 1.00 90.81 90 LYS A N 1
ATOM 744 C CA . LYS A 1 90 ? -13.140 -4.061 16.971 1.00 90.81 90 LYS A CA 1
ATOM 745 C C . LYS A 1 90 ? -11.754 -3.983 17.627 1.00 90.81 90 LYS A C 1
ATOM 747 O O . LYS A 1 90 ? -10.970 -3.107 17.270 1.00 90.81 90 LYS A O 1
ATOM 752 N N . ASN A 1 91 ? -11.435 -4.901 18.539 1.00 92.62 91 ASN A N 1
ATOM 753 C CA . ASN A 1 91 ? -10.121 -4.954 19.186 1.00 92.62 91 ASN A CA 1
ATOM 754 C C . ASN A 1 91 ? -8.997 -5.287 18.196 1.00 92.62 91 ASN A C 1
ATOM 756 O O . ASN A 1 91 ? -7.964 -4.617 18.209 1.00 92.62 91 ASN A O 1
ATOM 760 N N . ILE A 1 92 ? -9.214 -6.262 17.306 1.00 93.88 92 ILE A N 1
ATOM 761 C CA 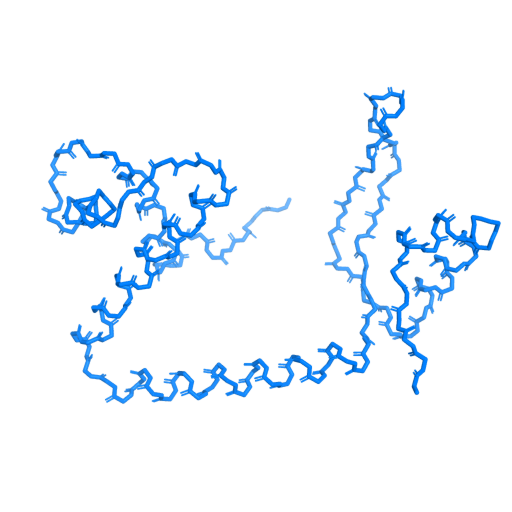. ILE A 1 92 ? -8.268 -6.603 16.234 1.00 93.88 92 ILE A CA 1
ATOM 762 C C . ILE A 1 92 ? -8.021 -5.387 15.343 1.00 93.88 92 ILE A C 1
ATOM 764 O O . ILE A 1 92 ? -6.871 -5.063 15.067 1.00 93.88 92 ILE A O 1
ATOM 768 N N . PHE A 1 93 ? -9.074 -4.666 14.952 1.00 91.50 93 PHE A N 1
ATOM 769 C CA . PHE A 1 93 ? -8.936 -3.460 14.141 1.00 91.50 93 PHE A CA 1
ATOM 770 C C . PHE A 1 93 ? -8.027 -2.410 14.797 1.00 91.50 93 PHE A C 1
ATOM 772 O O . PHE A 1 93 ? -7.110 -1.919 14.148 1.00 91.50 93 PHE A O 1
ATOM 779 N N . TYR A 1 94 ? -8.235 -2.072 16.076 1.00 92.88 94 TYR A N 1
ATOM 780 C CA . TYR A 1 94 ? -7.368 -1.088 16.738 1.00 92.88 94 TYR A CA 1
ATOM 781 C C . TYR A 1 94 ? -5.947 -1.595 16.938 1.00 92.88 94 TYR A C 1
ATOM 783 O O . TYR A 1 94 ? -5.012 -0.806 16.858 1.00 92.88 94 TYR A O 1
ATOM 791 N N . HIS A 1 95 ? -5.774 -2.893 17.183 1.00 94.81 95 HIS A N 1
ATOM 792 C CA . HIS A 1 95 ? -4.447 -3.484 17.245 1.00 94.81 95 HIS A CA 1
ATOM 793 C C . HIS A 1 95 ? -3.713 -3.335 15.906 1.00 94.81 95 HIS A C 1
ATOM 795 O O . HIS A 1 95 ? -2.619 -2.780 15.888 1.00 94.81 95 HIS A O 1
ATOM 801 N N . LEU A 1 96 ? -4.345 -3.731 14.795 1.00 93.75 96 LEU A N 1
ATOM 8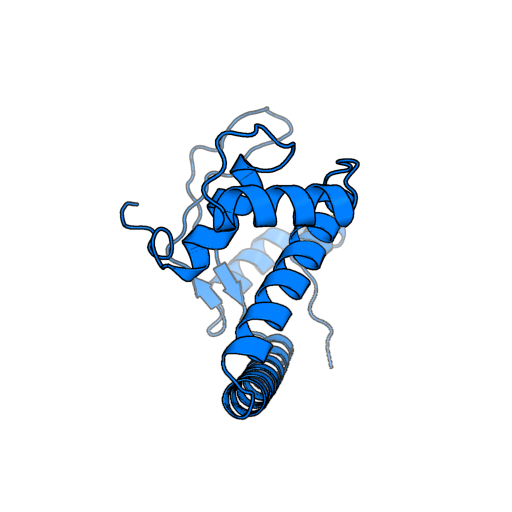02 C CA . LEU A 1 96 ? -3.781 -3.586 13.450 1.00 93.75 96 LEU A CA 1
ATOM 803 C C . LEU A 1 96 ? -3.503 -2.122 13.105 1.00 93.75 96 LEU A C 1
ATOM 805 O O . LEU A 1 96 ? -2.451 -1.821 12.561 1.00 93.75 96 LEU A O 1
ATOM 809 N N . LEU A 1 97 ? -4.395 -1.204 13.482 1.00 93.44 97 LEU A N 1
ATOM 810 C CA . LEU A 1 97 ? -4.193 0.228 13.276 1.00 93.44 97 LEU A CA 1
ATOM 811 C C . LEU A 1 97 ? -2.951 0.757 14.012 1.00 93.44 97 LEU A C 1
ATOM 813 O O . LEU A 1 97 ? -2.208 1.569 13.468 1.00 93.44 97 LEU A O 1
ATOM 817 N N . VAL A 1 98 ? -2.723 0.308 15.249 1.00 96.06 98 VAL A N 1
ATOM 818 C CA . VAL A 1 98 ? -1.530 0.683 16.021 1.00 96.06 98 VAL A CA 1
ATOM 819 C C . VAL A 1 98 ? -0.264 0.150 15.360 1.00 96.06 98 VAL A C 1
ATOM 821 O O . VAL A 1 98 ? 0.709 0.895 15.252 1.00 96.06 98 VAL A O 1
ATOM 824 N N . GLU A 1 99 ? -0.265 -1.114 14.932 1.00 96.31 99 GLU A N 1
ATOM 825 C CA . GLU A 1 99 ? 0.898 -1.713 14.270 1.00 96.31 99 GLU A CA 1
ATOM 826 C C . GLU A 1 99 ? 1.176 -1.058 12.910 1.00 96.31 99 GLU A C 1
ATOM 828 O O . GLU A 1 99 ? 2.331 -0.760 12.625 1.00 96.31 99 GLU A O 1
ATOM 833 N N . GLU A 1 100 ? 0.141 -0.744 12.127 1.00 93.94 100 GLU A N 1
ATOM 834 C CA . GLU A 1 100 ? 0.273 -0.078 10.826 1.00 93.94 100 GLU A CA 1
ATOM 835 C C . GLU A 1 100 ? 0.881 1.322 10.965 1.00 93.94 100 GLU A C 1
ATOM 837 O O . GLU A 1 100 ? 1.889 1.631 10.334 1.00 93.94 100 GLU A O 1
ATOM 842 N N . ILE A 1 101 ? 0.332 2.161 11.855 1.00 94.06 101 ILE A N 1
ATOM 843 C CA . ILE A 1 101 ? 0.866 3.513 12.088 1.00 94.06 101 ILE A CA 1
ATOM 844 C C . ILE A 1 101 ? 2.304 3.440 12.609 1.00 94.06 101 ILE A C 1
ATOM 846 O O . ILE A 1 101 ? 3.145 4.247 12.216 1.00 94.06 101 ILE A O 1
ATOM 850 N N . LYS A 1 102 ? 2.604 2.482 13.492 1.00 95.50 102 LYS A N 1
ATOM 851 C CA . LYS A 1 102 ? 3.957 2.292 14.019 1.00 95.50 102 LYS A CA 1
ATOM 852 C C . LYS A 1 102 ? 4.934 1.897 12.908 1.00 95.50 102 LYS A C 1
ATOM 854 O O . LYS A 1 102 ? 5.998 2.502 12.821 1.00 95.50 102 LYS A O 1
ATOM 859 N N . ALA A 1 103 ? 4.566 0.934 12.066 1.00 94.94 103 ALA A N 1
ATOM 860 C CA . ALA A 1 103 ? 5.394 0.466 10.959 1.00 94.94 103 ALA A CA 1
ATOM 861 C C . ALA A 1 103 ? 5.616 1.560 9.903 1.00 94.94 103 ALA A C 1
ATOM 863 O O . ALA A 1 103 ? 6.753 1.783 9.497 1.00 94.94 103 ALA A O 1
ATOM 864 N N . SER A 1 104 ? 4.563 2.289 9.517 1.00 94.38 104 SER A N 1
ATOM 865 C CA . SER A 1 104 ? 4.665 3.426 8.594 1.00 94.38 104 SER A CA 1
ATOM 866 C C . SER A 1 104 ? 5.582 4.517 9.154 1.00 94.38 104 SER A C 1
ATOM 868 O O . SER A 1 104 ? 6.507 4.947 8.474 1.00 94.38 104 SER A O 1
ATOM 870 N N . ASN A 1 105 ? 5.414 4.896 10.423 1.00 93.62 105 ASN A N 1
ATOM 871 C CA . ASN A 1 105 ? 6.294 5.871 11.062 1.00 93.62 105 ASN A CA 1
ATOM 872 C C . ASN A 1 105 ? 7.756 5.402 11.122 1.00 93.62 105 ASN A C 1
ATOM 874 O O . ASN A 1 105 ? 8.652 6.219 10.948 1.00 93.62 105 ASN A O 1
ATOM 878 N N . ASP A 1 106 ? 8.010 4.112 11.359 1.00 95.25 106 ASP A N 1
ATOM 879 C CA . ASP A 1 106 ? 9.373 3.568 11.388 1.00 95.25 106 ASP A CA 1
ATOM 880 C C . ASP A 1 106 ? 10.050 3.628 10.013 1.00 95.25 106 ASP A C 1
ATOM 882 O O . ASP A 1 106 ? 11.242 3.927 9.942 1.00 95.25 106 ASP A O 1
ATOM 886 N N . ILE A 1 107 ? 9.292 3.412 8.932 1.00 94.56 107 ILE A N 1
ATOM 887 C CA . ILE A 1 107 ? 9.773 3.584 7.552 1.00 94.56 107 ILE A CA 1
ATOM 888 C C . ILE A 1 107 ? 10.150 5.049 7.292 1.00 94.56 107 ILE A C 1
ATOM 890 O O . ILE A 1 107 ? 11.214 5.317 6.740 1.00 94.56 107 ILE A O 1
ATOM 894 N N . GLU A 1 108 ? 9.321 5.989 7.749 1.00 92.88 108 GLU A N 1
ATOM 895 C CA . GLU A 1 108 ? 9.537 7.434 7.577 1.00 92.88 108 GLU A CA 1
ATOM 896 C C . GLU A 1 108 ? 10.522 8.040 8.603 1.00 92.88 108 GLU A C 1
ATOM 898 O O . GLU A 1 108 ? 10.746 9.251 8.627 1.00 92.88 108 GLU A O 1
ATOM 903 N N . GLY A 1 109 ? 11.104 7.229 9.496 1.00 93.88 109 GLY A N 1
ATOM 904 C CA . GLY A 1 109 ? 12.037 7.688 10.534 1.00 93.88 109 GLY A CA 1
ATOM 905 C C . GLY A 1 109 ? 11.391 8.498 11.670 1.00 93.88 109 GLY A C 1
ATOM 906 O O . GLY A 1 109 ? 12.086 9.148 12.456 1.00 93.88 109 GLY A O 1
ATOM 907 N N . VAL A 1 110 ? 10.064 8.463 11.797 1.00 94.44 110 VAL A N 1
ATOM 908 C CA . VAL A 1 110 ? 9.306 9.155 12.843 1.00 94.44 110 VAL A CA 1
ATOM 909 C C . VAL A 1 110 ? 9.288 8.313 14.118 1.00 94.44 110 VAL A C 1
ATOM 911 O O . VAL A 1 110 ? 8.601 7.296 14.222 1.00 94.44 110 VAL A O 1
ATOM 914 N N . GLN A 1 111 ? 9.981 8.780 15.160 1.00 93.44 111 GLN A N 1
ATOM 915 C CA . GLN A 1 111 ? 9.940 8.107 16.459 1.00 93.44 111 GLN A CA 1
ATOM 916 C C . GLN A 1 111 ? 8.522 8.099 17.032 1.00 93.44 111 GLN A C 1
ATOM 918 O O . GLN A 1 111 ? 7.966 9.147 17.369 1.00 93.44 111 GLN A O 1
ATOM 923 N N . SER A 1 112 ? 7.955 6.908 17.176 1.00 94.12 112 SER A N 1
ATOM 924 C CA . SER A 1 112 ? 6.624 6.691 17.734 1.00 94.12 112 SER A CA 1
ATOM 925 C C . SER A 1 112 ? 6.595 5.421 18.577 1.00 94.12 112 SER A C 1
ATOM 927 O O . SER A 1 112 ? 7.294 4.444 18.293 1.00 94.12 112 SER A O 1
ATOM 929 N N . THR A 1 113 ? 5.778 5.420 19.625 1.00 96.19 113 THR A N 1
ATOM 930 C CA . THR A 1 113 ? 5.521 4.250 20.464 1.00 96.19 113 THR A CA 1
ATOM 931 C C . THR A 1 113 ? 4.089 3.761 20.284 1.00 96.19 113 THR A C 1
ATOM 933 O O . THR A 1 113 ? 3.158 4.532 20.055 1.00 96.19 113 THR A O 1
ATOM 936 N N . ARG A 1 114 ? 3.877 2.454 20.480 1.00 96.38 114 ARG A N 1
ATOM 937 C CA . ARG A 1 114 ? 2.525 1.871 20.490 1.00 96.38 114 ARG A CA 1
ATOM 938 C C . ARG A 1 114 ? 1.622 2.524 21.539 1.00 96.38 114 ARG A C 1
ATOM 940 O O . ARG A 1 114 ? 0.416 2.591 21.337 1.00 96.38 114 ARG A O 1
ATOM 947 N N . LYS A 1 115 ? 2.196 2.984 22.658 1.00 95.94 115 LYS A N 1
ATOM 948 C CA . LYS A 1 115 ? 1.459 3.678 23.720 1.00 95.94 115 LYS A CA 1
ATOM 949 C C . LYS A 1 115 ? 0.929 5.026 23.233 1.00 95.94 115 LYS A C 1
ATOM 951 O O . LYS A 1 115 ? -0.269 5.235 23.326 1.00 95.94 115 LYS A O 1
ATOM 956 N N . GLU A 1 116 ? 1.774 5.875 22.643 1.00 95.50 116 GLU A N 1
ATOM 957 C CA . GLU A 1 116 ? 1.338 7.175 22.104 1.00 95.50 116 GLU A CA 1
ATOM 958 C C . GLU A 1 116 ? 0.194 7.024 21.091 1.00 95.50 116 GLU A C 1
ATOM 960 O O . GLU A 1 116 ? -0.781 7.770 21.137 1.00 95.50 116 GLU A O 1
ATOM 965 N N . ILE A 1 117 ? 0.278 6.024 20.206 1.00 96.50 117 ILE A N 1
ATOM 966 C CA . ILE A 1 117 ? -0.762 5.769 19.200 1.00 96.50 117 ILE A CA 1
ATOM 967 C C . ILE A 1 117 ? -2.058 5.270 19.864 1.00 96.50 117 ILE A C 1
ATOM 969 O O . ILE A 1 117 ? -3.146 5.712 19.496 1.00 96.50 117 ILE A O 1
ATOM 973 N N . ARG A 1 118 ? -1.969 4.382 20.866 1.00 95.75 118 ARG A N 1
ATOM 974 C CA . ARG A 1 118 ? -3.142 3.927 21.636 1.00 95.75 118 ARG A CA 1
ATOM 975 C C . ARG A 1 118 ? -3.802 5.068 22.400 1.00 95.75 118 ARG A C 1
ATOM 977 O O . ARG A 1 118 ? -5.021 5.179 22.348 1.00 95.75 118 ARG A O 1
ATOM 984 N N . ASP A 1 119 ? -3.017 5.927 23.041 1.00 95.50 119 ASP A N 1
ATOM 985 C CA . ASP A 1 119 ? -3.526 7.090 23.770 1.00 95.50 119 ASP A CA 1
ATOM 986 C C . ASP A 1 119 ? -4.279 8.037 22.813 1.00 95.50 119 ASP A C 1
ATOM 988 O O . ASP A 1 119 ? -5.372 8.507 23.129 1.00 95.50 119 ASP A O 1
ATOM 992 N N . ALA A 1 120 ? -3.758 8.245 21.598 1.00 95.31 120 ALA A N 1
ATOM 993 C CA . ALA A 1 120 ? -4.441 9.011 20.554 1.00 95.31 120 ALA A CA 1
ATOM 994 C C . ALA A 1 120 ? -5.758 8.359 20.082 1.00 95.31 120 ALA A C 1
ATOM 996 O O . ALA A 1 120 ? -6.747 9.064 19.866 1.00 95.31 120 ALA A O 1
ATOM 997 N N . ILE A 1 121 ? -5.806 7.025 19.958 1.00 94.44 121 ILE A N 1
ATOM 998 C CA . ILE A 1 121 ? -7.047 6.285 19.665 1.00 94.44 121 ILE A CA 1
ATOM 999 C C . ILE A 1 121 ? -8.076 6.499 20.783 1.00 94.44 121 ILE A C 1
ATOM 1001 O O . ILE A 1 121 ? -9.232 6.805 20.482 1.00 94.44 121 ILE A O 1
ATOM 1005 N N . SER A 1 122 ? -7.674 6.380 22.052 1.00 93.81 122 SER A N 1
ATOM 1006 C CA . SER A 1 122 ? -8.567 6.568 23.203 1.00 93.81 122 SER A CA 1
ATOM 1007 C C . SER A 1 122 ? -9.188 7.962 23.214 1.00 93.81 122 SER A C 1
ATOM 1009 O O . SER A 1 122 ? -10.408 8.079 23.298 1.00 93.81 122 SER A O 1
ATOM 1011 N N . VAL A 1 123 ? -8.389 9.011 22.983 1.00 93.88 123 VAL A N 1
ATOM 1012 C CA . VAL A 1 123 ? -8.886 10.395 22.886 1.00 93.88 123 VAL A CA 1
ATOM 1013 C C . VAL A 1 123 ? -9.979 10.545 21.824 1.00 93.88 123 VAL A C 1
ATOM 1015 O O . VAL A 1 123 ? -10.986 11.215 22.061 1.00 93.88 123 VAL A O 1
ATOM 1018 N N . ILE A 1 124 ? -9.821 9.911 20.657 1.00 90.81 124 ILE A N 1
ATOM 1019 C CA . ILE A 1 124 ? -10.822 9.969 19.580 1.00 90.81 124 ILE A CA 1
ATOM 1020 C C . ILE A 1 124 ? -12.090 9.195 19.955 1.00 90.81 124 ILE A C 1
ATOM 1022 O O . ILE A 1 124 ? -13.198 9.653 19.664 1.00 90.81 124 ILE A O 1
ATOM 1026 N N . LEU A 1 125 ? -11.948 8.028 20.586 1.00 90.38 125 LEU A N 1
ATOM 1027 C CA . LEU A 1 125 ? -13.077 7.189 20.996 1.00 90.38 125 LEU A CA 1
ATOM 1028 C C . LEU A 1 125 ? -13.906 7.821 22.113 1.00 90.38 125 LEU A C 1
ATOM 1030 O O . LEU A 1 125 ? -15.135 7.771 22.061 1.00 90.38 125 LEU A O 1
ATOM 1034 N N . GLU A 1 126 ? -13.239 8.446 23.076 1.00 93.31 126 GLU A N 1
ATOM 1035 C CA . GLU A 1 126 ? -13.846 9.130 24.220 1.00 93.31 126 GLU A CA 1
ATOM 1036 C C . GLU A 1 126 ? -14.349 10.536 23.865 1.00 93.31 126 GLU A C 1
ATOM 1038 O O . GLU A 1 126 ? -14.983 11.192 24.686 1.00 93.31 126 GLU A O 1
ATOM 1043 N N . LYS A 1 127 ? -14.098 11.003 22.630 1.00 88.69 127 LYS A N 1
ATOM 1044 C CA . LYS A 1 127 ? -14.369 12.381 22.180 1.00 88.69 127 LYS A CA 1
ATOM 1045 C C . LYS A 1 127 ? -13.735 13.427 23.108 1.00 88.69 127 LYS A C 1
ATOM 1047 O O . LYS A 1 127 ? -14.288 14.511 23.306 1.00 88.69 127 LYS A O 1
ATOM 1052 N N . SER A 1 128 ? -12.571 13.095 23.659 1.00 90.25 128 SER A N 1
ATOM 1053 C CA . SER A 1 128 ? -11.826 13.980 24.542 1.00 90.25 128 SER A CA 1
ATOM 1054 C C . SER A 1 128 ? -11.250 15.167 23.764 1.00 90.25 128 SER A C 1
ATOM 1056 O O . SER A 1 128 ? -10.823 15.059 22.605 1.00 90.25 128 SER A O 1
ATOM 1058 N N . GLN A 1 129 ? -11.233 16.324 24.424 1.00 88.44 129 GLN A N 1
ATOM 1059 C CA . GLN A 1 129 ? -10.603 17.539 23.909 1.00 88.44 129 GLN A CA 1
ATOM 1060 C C . GLN A 1 129 ? -9.085 17.542 24.119 1.00 88.44 129 GLN A C 1
ATOM 1062 O O . GLN A 1 129 ? -8.417 18.444 23.625 1.00 88.44 129 GLN A O 1
ATOM 1067 N N . GLU A 1 130 ? -8.529 16.526 24.790 1.00 89.44 130 GLU A N 1
ATOM 1068 C CA . GLU A 1 130 ? -7.083 16.384 24.947 1.00 89.44 130 GLU A CA 1
ATOM 1069 C C . GLU A 1 130 ? -6.373 16.390 23.593 1.00 89.44 130 GLU A C 1
ATOM 1071 O O . GLU A 1 130 ? -6.794 15.728 22.635 1.00 89.44 130 GLU A O 1
ATOM 1076 N N . ASP A 1 131 ? -5.277 17.138 23.522 1.00 88.25 131 ASP A N 1
ATOM 1077 C CA . ASP A 1 131 ? -4.372 17.094 22.387 1.00 88.25 131 ASP A CA 1
ATOM 1078 C C . ASP A 1 131 ? -3.281 16.058 22.663 1.00 88.25 131 ASP A C 1
ATOM 1080 O O . ASP A 1 131 ? -2.497 16.172 23.609 1.00 88.25 131 ASP A O 1
ATOM 1084 N N . LYS A 1 132 ? -3.278 14.994 21.862 1.00 91.25 132 LYS A N 1
ATOM 1085 C CA . LYS A 1 132 ? -2.273 13.934 21.921 1.00 91.25 132 LYS A CA 1
ATOM 1086 C C . LYS A 1 132 ? -1.557 13.884 20.591 1.00 91.25 132 LYS A C 1
ATOM 1088 O O . LYS A 1 132 ? -2.169 13.972 19.523 1.00 91.25 132 LYS A O 1
ATOM 1093 N N . ARG A 1 133 ? -0.252 13.643 20.661 1.00 91.56 133 ARG A N 1
ATOM 1094 C CA . ARG A 1 133 ? 0.562 13.353 19.485 1.00 91.56 133 ARG A CA 1
ATOM 1095 C C . ARG A 1 133 ? -0.090 12.228 18.674 1.00 91.56 133 ARG A C 1
ATOM 1097 O O . ARG A 1 133 ? -0.607 11.274 19.242 1.00 91.56 133 ARG A O 1
ATOM 1104 N N . PHE A 1 134 ? -0.082 12.362 17.350 1.00 93.25 134 PHE A N 1
ATOM 1105 C CA . PHE A 1 134 ? -0.730 11.449 16.396 1.00 93.25 134 PHE A CA 1
ATOM 1106 C C . PHE A 1 134 ? -2.270 11.453 16.370 1.00 93.25 134 PHE A C 1
ATOM 1108 O O . PHE A 1 134 ? -2.835 10.725 15.557 1.00 93.25 134 PHE A O 1
ATOM 1115 N N . LYS A 1 135 ? -2.972 12.299 17.146 1.00 92.75 135 LYS A N 1
ATOM 1116 C CA . LYS A 1 135 ? -4.447 12.413 17.101 1.00 92.75 135 LYS A CA 1
ATOM 1117 C C . LYS A 1 135 ? -4.975 12.630 15.679 1.00 92.75 135 LYS A C 1
ATOM 1119 O O . LYS A 1 135 ? -5.842 11.885 15.232 1.00 92.75 135 LYS A O 1
ATOM 1124 N N . SER A 1 136 ? -4.422 13.590 14.937 1.00 89.25 136 SER A N 1
ATOM 1125 C CA . SER A 1 136 ? -4.847 13.869 13.555 1.00 89.25 136 SER A CA 1
ATOM 1126 C C . SER A 1 136 ? -4.606 12.689 12.610 1.00 89.25 136 SER A C 1
ATOM 1128 O O . SER A 1 136 ? -5.468 12.374 11.794 1.00 89.25 136 SER A O 1
ATOM 1130 N N . LEU A 1 137 ? -3.468 12.004 12.754 1.00 89.88 137 LEU A N 1
ATOM 1131 C CA . LEU A 1 137 ? -3.118 10.839 11.939 1.00 89.88 137 LEU A CA 1
ATOM 1132 C C . LEU A 1 137 ? -4.083 9.678 12.207 1.00 89.88 137 LEU A C 1
ATOM 1134 O O . LEU A 1 137 ? -4.723 9.171 11.290 1.00 89.88 137 LEU A O 1
ATOM 1138 N N . VAL A 1 138 ? -4.269 9.313 13.476 1.00 92.19 138 VAL A N 1
ATOM 1139 C CA . VAL A 1 138 ? -5.224 8.271 13.874 1.00 92.19 138 VAL A CA 1
ATOM 1140 C C . VAL A 1 138 ? -6.638 8.621 13.399 1.00 92.19 138 VAL A C 1
ATOM 1142 O O . VAL A 1 138 ? -7.351 7.753 12.894 1.00 92.19 138 VAL A O 1
ATOM 1145 N N . TYR A 1 139 ? -7.045 9.890 13.498 1.00 90.06 139 TYR A N 1
ATOM 1146 C CA . TYR A 1 139 ? -8.353 10.349 13.032 1.00 90.06 139 TYR A CA 1
ATOM 1147 C C . TYR A 1 139 ? -8.561 10.104 11.530 1.00 90.06 139 TYR A C 1
ATOM 1149 O O . TYR A 1 139 ? -9.630 9.632 11.133 1.00 90.06 139 TYR A O 1
ATOM 1157 N N . GLN A 1 140 ? -7.550 10.370 10.696 1.00 87.88 140 GLN A N 1
ATOM 1158 C CA . GLN A 1 140 ? -7.601 10.067 9.262 1.00 87.88 140 GLN A CA 1
ATOM 1159 C C . GLN A 1 140 ? -7.794 8.566 9.023 1.00 87.88 140 GLN A C 1
ATOM 1161 O O . GLN A 1 140 ? -8.759 8.170 8.363 1.00 87.88 140 GLN A O 1
ATOM 1166 N N . TYR A 1 141 ? -6.972 7.724 9.656 1.00 87.19 141 TYR A N 1
ATOM 1167 C CA . TYR A 1 141 ? -7.075 6.272 9.507 1.00 87.19 141 TYR A CA 1
ATOM 1168 C C . TYR A 1 141 ? -8.431 5.708 9.963 1.00 87.19 141 TYR A C 1
ATOM 1170 O O . TYR A 1 141 ? -9.027 4.862 9.294 1.00 87.19 141 TYR A O 1
ATOM 1178 N N . MET A 1 142 ? -8.982 6.204 11.075 1.00 86.62 142 MET A N 1
ATOM 1179 C CA . MET A 1 142 ? -10.299 5.774 11.560 1.00 86.62 142 MET A CA 1
ATOM 1180 C C . MET A 1 142 ? -11.442 6.155 10.611 1.00 86.62 142 MET A C 1
ATOM 1182 O O . MET A 1 142 ? -12.484 5.491 10.602 1.00 86.62 142 MET A O 1
ATOM 1186 N N . ASN A 1 143 ? -11.276 7.211 9.817 1.00 84.94 143 ASN A N 1
ATOM 1187 C CA . ASN A 1 143 ? -12.276 7.648 8.850 1.00 84.94 143 ASN A CA 1
ATOM 1188 C C . ASN A 1 143 ? -12.230 6.867 7.529 1.00 84.94 143 ASN A C 1
ATOM 1190 O O . ASN A 1 143 ? -13.279 6.772 6.888 1.00 84.94 143 ASN A O 1
ATOM 1194 N N . PHE A 1 144 ? -11.111 6.224 7.167 1.00 73.50 144 PHE A N 1
ATOM 1195 C CA . PHE A 1 144 ? -11.087 5.270 6.046 1.00 73.50 144 PHE A CA 1
ATOM 1196 C C . PHE A 1 144 ? -12.087 4.131 6.256 1.00 73.50 144 PHE A C 1
ATOM 1198 O O . PHE A 1 144 ? -12.836 3.790 5.345 1.00 73.50 144 PHE A O 1
ATOM 1205 N N . ARG A 1 145 ? -12.221 3.629 7.492 1.00 71.62 145 ARG A N 1
ATOM 1206 C CA . ARG A 1 145 ? -13.247 2.629 7.836 1.00 71.62 145 ARG A CA 1
ATOM 1207 C C . ARG A 1 145 ? -14.673 3.117 7.557 1.00 71.62 145 ARG A C 1
ATOM 1209 O O . ARG A 1 145 ? -15.543 2.323 7.219 1.00 71.62 145 ARG A O 1
ATOM 1216 N N . LYS A 1 146 ? -14.936 4.416 7.712 1.00 68.69 146 LYS A N 1
ATOM 1217 C CA . LYS A 1 146 ? -16.265 5.004 7.469 1.00 68.69 146 LYS A CA 1
ATOM 1218 C C . LYS A 1 146 ? -16.535 5.263 5.986 1.00 68.69 146 LYS A C 1
ATOM 1220 O O . LYS A 1 146 ? -17.526 5.910 5.671 1.00 68.69 146 LYS A O 1
ATOM 1225 N N . SER A 1 147 ? -15.644 4.810 5.101 1.00 64.12 147 SER A N 1
ATOM 1226 C CA . SER A 1 147 ? -15.674 5.060 3.659 1.00 64.12 147 SER A CA 1
ATOM 1227 C C . SER A 1 147 ? -15.732 6.541 3.271 1.00 64.12 147 SER A C 1
ATOM 1229 O O . SER A 1 147 ? -16.059 6.878 2.139 1.00 64.12 147 SER A O 1
ATOM 1231 N N . LYS A 1 148 ? -15.380 7.450 4.195 1.00 57.91 148 LYS A N 1
ATOM 1232 C CA . LYS A 1 148 ? -15.426 8.901 3.956 1.00 57.91 148 LYS A CA 1
ATOM 1233 C C . LYS A 1 148 ? -14.371 9.381 2.952 1.00 57.91 148 LYS A C 1
ATOM 1235 O O . LYS A 1 148 ? -14.483 10.497 2.469 1.00 57.91 148 LYS A O 1
ATOM 1240 N N . PHE A 1 149 ? -13.380 8.541 2.648 1.00 56.06 149 PHE A N 1
ATOM 1241 C CA . PHE A 1 149 ? -12.266 8.827 1.736 1.00 56.06 149 PHE A CA 1
ATOM 1242 C C . PHE A 1 149 ? -12.021 7.690 0.726 1.00 56.06 149 PHE A C 1
ATOM 1244 O O . PHE A 1 149 ? -10.936 7.580 0.171 1.00 56.06 149 PHE A O 1
ATOM 1251 N N . SER A 1 150 ? -12.994 6.797 0.517 1.00 53.03 150 SER A N 1
ATOM 1252 C CA . SER A 1 150 ? -12.816 5.598 -0.325 1.00 53.03 150 SER A CA 1
ATOM 1253 C C . SER A 1 150 ? -12.988 5.851 -1.822 1.00 53.03 150 SER A C 1
ATOM 1255 O O . SER A 1 150 ? -12.890 4.916 -2.610 1.00 53.03 150 SER A O 1
ATOM 1257 N N . GLN A 1 151 ? -13.287 7.086 -2.218 1.00 55.03 151 GLN A N 1
ATOM 1258 C CA . GLN A 1 151 ? -13.532 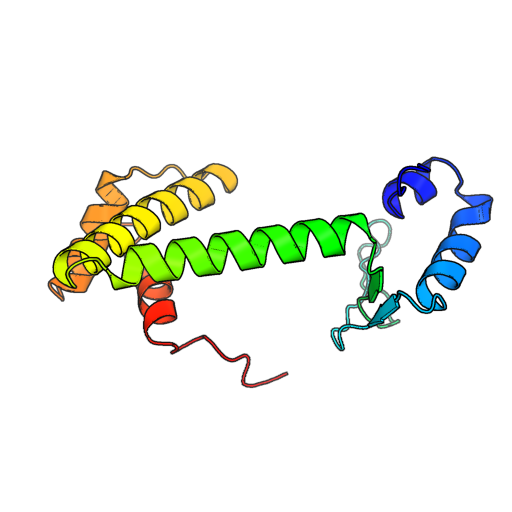7.449 -3.605 1.00 55.03 151 GLN A CA 1
ATOM 1259 C C . GLN A 1 151 ? -12.695 8.676 -3.948 1.00 55.03 151 GLN A C 1
ATOM 1261 O O . GLN A 1 151 ? -12.791 9.703 -3.277 1.00 55.03 151 GLN A O 1
ATOM 1266 N N . ILE A 1 152 ? -11.891 8.565 -5.004 1.00 54.91 152 ILE A N 1
ATOM 1267 C CA . ILE A 1 152 ? -11.362 9.729 -5.711 1.00 54.91 152 ILE A CA 1
ATOM 1268 C C . ILE A 1 152 ? -12.545 10.261 -6.522 1.00 54.91 152 ILE A C 1
ATOM 1270 O O . ILE A 1 152 ? -12.875 9.729 -7.576 1.00 54.91 152 ILE A O 1
ATOM 1274 N N . THR A 1 153 ? -13.271 11.229 -5.965 1.00 55.53 153 THR A N 1
ATOM 1275 C CA . THR A 1 153 ? -14.484 11.788 -6.588 1.00 55.53 153 THR A CA 1
ATOM 1276 C C . THR A 1 153 ? -14.185 12.816 -7.675 1.00 55.53 153 THR A C 1
ATOM 1278 O O . THR A 1 153 ? -15.105 13.245 -8.366 1.00 55.53 153 THR A O 1
ATOM 1281 N N . THR A 1 154 ? -12.920 13.205 -7.833 1.00 48.72 154 THR A N 1
ATOM 1282 C CA . THR A 1 154 ? -12.492 14.209 -8.806 1.00 48.72 154 THR A CA 1
ATOM 1283 C C . THR A 1 154 ? -11.109 13.840 -9.331 1.00 48.72 154 THR A C 1
ATOM 1285 O O . THR A 1 154 ? -10.191 13.645 -8.532 1.00 48.72 154 THR A O 1
ATOM 1288 N N . ILE A 1 155 ? -10.997 13.737 -10.656 1.00 42.84 155 ILE A N 1
ATOM 1289 C CA . ILE A 1 155 ? -9.745 13.787 -11.422 1.00 42.84 155 ILE A CA 1
ATOM 1290 C C . ILE A 1 155 ? -9.725 15.153 -12.100 1.00 42.84 155 ILE A C 1
ATOM 1292 O O . ILE A 1 155 ? -10.799 15.530 -12.628 1.00 42.84 155 ILE A O 1
#

Sequence (155 aa):
MKTYSTLRAISYNDFENYPMIVEKRKESESSVFTGLFFQAFDTKQELLLKEEMELFFLVLPQTSLLKDKFNENSRQIDKLMNSLPEITKKNIFYHLLVEEIKASNDIEGVQSTRKEIRDAISVILEKSQEDKRFKSLVYQYMNFRKSKFSQITTI

Foldseek 3Di:
DDDDDDLVRCCVVPVPCSVVVVVVQCPDPQKDFDPDWDFDADPVVRDTHPDIDTDMDGDDPVVVVVVVVVVVVVVVVVVVLVVDDPVVNVVVVLVVLLVVVCVVCVVVVHDDDSVLSVVLVVCVVVVHPDDGPCVVVSVVVVCVVVVPPVDPPDD